Protein 2H9U (pdb70)

Nearest PDB structures (foldseek):
  3u6y-assembly1_A  TM=8.975E-01  e=1.037E-17  Aeropyrum pernix K1
  8xaq-assembly1_B  TM=8.223E-01  e=5.758E-11  Sulfolobus acidocaldarius DSM 639
  1nfh-assembly1_B-2  TM=8.712E-01  e=2.419E-10  Archaeoglobus fulgidus
  4z9e-assembly1_B  TM=8.654E-01  e=3.290E-09  Thermoplasma volcanium GSS1
  1udv-assembly1_A  TM=8.749E-01  e=5.442E-08  Saccharolobus solfataricus P2

B-factor: mean 26.91, std 14.66, range [5.62, 89.17]

Radius of gyration: 16.42 Å; Cα contacts (8 Å, |Δi|>4): 173; chains: 1; bounding box: 55×22×34 Å

Structure (mmCIF, N/CA/C/O backbone):
data_2H9U
#
_entry.id   2H9U
#
_cell.length_a   49.130
_cell.length_b   55.040
_cell.length_c   33.080
_cell.angle_alpha   90.00
_cell.angle_beta   90.00
_cell.angle_gamma   90.00
#
_symmetry.space_group_name_H-M   'P 21 21 2'
#
loop_
_entity.id
_entity.type
_entity.pdbx_description
1 polymer 'DNA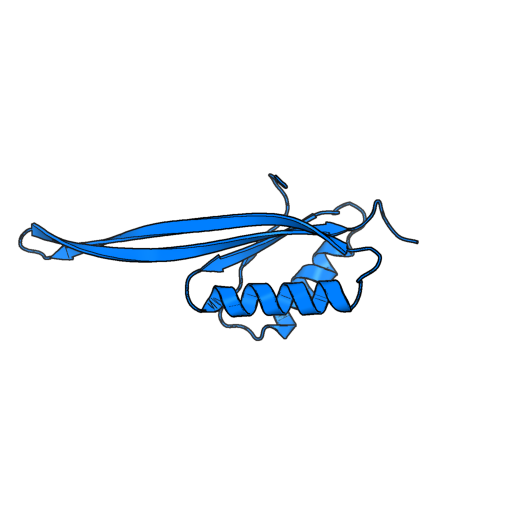/RNA-binding protein Alba 2'
2 non-polymer 1,2-ETHANEDIOL
3 water water
#
loop_
_atom_site.group_PDB
_atom_site.id
_atom_site.type_symbol
_atom_site.label_atom_id
_atom_site.label_alt_id
_atom_site.label_comp_id
_atom_site.label_asym_id
_atom_site.label_entity_id
_atom_site.label_seq_id
_atom_site.pdbx_PDB_ins_code
_atom_site.Cartn_x
_atom_site.Cartn_y
_atom_site.Cartn_z
_atom_site.occupancy
_atom_site.B_iso_or_equiv
_atom_site.auth_seq_id
_atom_site.auth_comp_id
_atom_site.auth_asym_id
_atom_site.auth_atom_id
_atom_site.pdbx_PDB_model_num
ATOM 1 N N . ALA A 1 2 ? 20.784 8.507 35.182 1.00 35.46 2 ALA A N 1
ATOM 2 C CA . ALA A 1 2 ? 22.030 9.152 35.682 1.00 35.50 2 ALA A CA 1
ATOM 3 C C . ALA A 1 2 ? 22.468 10.265 34.736 1.00 34.54 2 ALA A C 1
ATOM 4 O O . ALA A 1 2 ? 22.003 10.343 33.598 1.00 35.57 2 ALA A O 1
ATOM 6 N N . CYS A 1 3 ? 23.355 11.130 35.217 1.00 32.32 3 CYS A N 1
ATOM 7 C CA . CYS A 1 3 ? 23.876 12.232 34.418 1.00 30.35 3 CYS A CA 1
ATOM 8 C C . CYS A 1 3 ? 22.786 13.168 33.926 1.00 30.09 3 CYS A C 1
ATOM 9 O O . CYS A 1 3 ? 22.836 13.640 32.789 1.00 27.80 3 CYS A O 1
ATOM 12 N N . GLU A 1 4 ? 21.803 13.433 34.781 1.00 29.28 4 GLU A N 1
ATOM 13 C CA . GLU A 1 4 ? 20.711 14.328 34.421 1.00 30.10 4 GLU A CA 1
ATOM 14 C C . GLU A 1 4 ? 21.296 15.725 34.266 1.00 28.27 4 GLU A C 1
ATOM 15 O O . GLU A 1 4 ? 22.120 16.143 35.080 1.00 29.79 4 GLU A O 1
ATOM 21 N N . GLY A 1 5 ? 20.892 16.435 33.218 1.00 27.91 5 GLY A N 1
ATOM 22 C CA . GLY A 1 5 ? 21.388 17.783 33.012 1.00 26.87 5 GLY A CA 1
ATOM 23 C C . GLY A 1 5 ? 22.662 17.924 32.200 1.00 25.47 5 GLY A C 1
ATOM 24 O O . GLY A 1 5 ? 22.926 18.997 31.654 1.00 25.99 5 GLY A O 1
ATOM 25 N N . ALA A 1 6 ? 23.456 16.859 32.114 1.00 23.73 6 ALA A N 1
ATOM 26 C CA . ALA A 1 6 ? 24.711 16.933 31.364 1.00 20.84 6 ALA A CA 1
ATOM 27 C C . ALA A 1 6 ? 24.455 17.353 29.915 1.00 18.58 6 ALA A C 1
ATOM 28 O O . ALA A 1 6 ? 23.389 17.099 29.362 1.00 17.79 6 ALA A O 1
ATOM 30 N N . PRO A 1 7 ? 25.426 18.011 29.277 1.00 17.33 7 PRO A N 1
ATOM 31 C CA . PRO A 1 7 ? 25.197 18.409 27.885 1.00 16.45 7 PRO A CA 1
ATOM 32 C C . PRO A 1 7 ? 25.098 17.152 27.018 1.00 15.20 7 PRO A C 1
ATOM 33 O O . PRO A 1 7 ? 25.642 16.106 27.376 1.00 14.47 7 PRO A O 1
ATOM 37 N N . GLU A 1 8 ? 24.425 17.263 25.877 1.00 14.11 8 GLU A N 1
ATOM 38 C CA . GLU A 1 8 ? 24.231 16.131 24.976 1.00 15.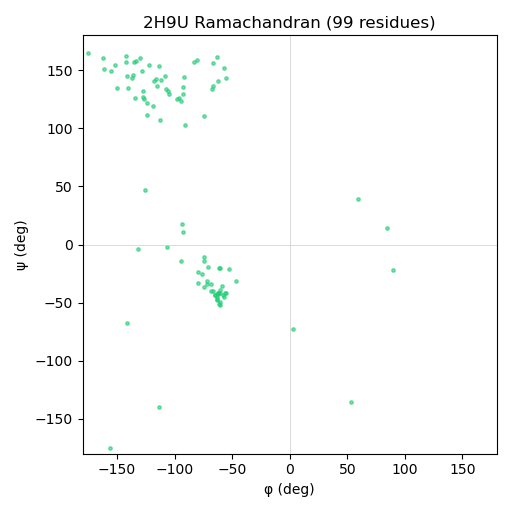49 8 GLU A CA 1
ATOM 39 C C . GLU A 1 8 ? 24.868 16.217 23.598 1.00 15.35 8 GLU A C 1
ATOM 40 O O . GLU A 1 8 ? 24.774 17.246 22.922 1.00 12.93 8 GLU A O 1
ATOM 46 N N . VAL A 1 9 ? 25.477 15.110 23.179 1.00 12.96 9 VAL A N 1
ATOM 47 C CA . VAL A 1 9 ? 26.074 15.004 21.855 1.00 12.21 9 VAL A CA 1
ATOM 48 C C . VAL A 1 9 ? 25.235 13.979 21.099 1.00 14.51 9 VAL A C 1
ATOM 49 O O . VAL A 1 9 ? 25.290 12.777 21.379 1.00 14.32 9 VAL A O 1
ATOM 53 N N . ARG A 1 10 ? 24.442 14.444 20.150 1.00 15.05 10 ARG A N 1
ATOM 54 C CA . ARG A 1 10 ? 23.607 13.527 19.391 1.00 18.20 10 ARG A CA 1
ATOM 55 C C . ARG A 1 10 ? 24.294 13.158 18.082 1.00 18.97 10 ARG A C 1
ATOM 56 O O . ARG A 1 10 ? 24.698 14.033 17.311 1.00 17.39 10 ARG A O 1
ATOM 64 N N . ILE A 1 11 ? 24.434 11.855 17.850 1.00 17.77 11 ILE A N 1
ATOM 65 C CA . ILE A 1 11 ? 25.110 11.346 16.660 1.00 18.27 11 ILE A CA 1
ATOM 66 C C . ILE A 1 11 ? 24.267 11.476 15.400 1.00 21.93 11 ILE A C 1
ATOM 67 O O . ILE A 1 11 ? 23.266 10.775 15.229 1.00 22.76 11 ILE A O 1
ATOM 72 N N . GLY A 1 12 ? 24.697 12.364 14.509 1.00 22.78 12 GLY A N 1
ATOM 73 C CA . GLY A 1 12 ? 23.969 12.586 13.275 1.00 24.49 12 GLY A CA 1
ATOM 74 C C . GLY A 1 12 ? 24.696 12.164 12.014 1.00 25.87 12 GLY A C 1
ATOM 75 O O . GLY A 1 12 ? 25.365 11.132 11.984 1.00 24.33 12 GLY A O 1
ATOM 76 N N . ARG A 1 13 ? 24.575 12.985 10.9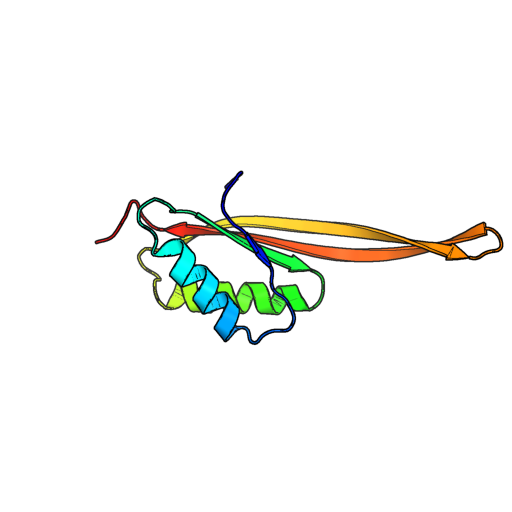74 1.00 27.93 13 ARG A N 1
ATOM 77 C CA . ARG A 1 13 ? 25.179 12.702 9.675 1.00 29.91 13 ARG A CA 1
ATOM 78 C C . ARG A 1 13 ? 26.672 13.015 9.551 1.00 30.23 13 ARG A C 1
ATOM 79 O O . ARG A 1 13 ? 27.361 12.449 8.699 1.00 31.69 13 ARG A O 1
ATOM 87 N N . LYS A 1 14 ? 27.176 13.917 10.383 1.00 28.98 14 LYS A N 1
ATOM 88 C CA . LYS A 1 14 ? 28.584 14.278 10.313 1.00 27.75 14 LYS A CA 1
ATOM 89 C C . LYS A 1 14 ? 29.476 13.083 10.642 1.00 26.92 14 LYS A C 1
ATOM 90 O O . LYS A 1 14 ? 29.019 12.093 11.205 1.00 25.91 14 LYS A O 1
ATOM 96 N N . PRO A 1 15 ? 30.756 13.144 10.249 1.00 26.44 15 PRO A N 1
ATOM 97 C CA . PRO A 1 15 ? 31.719 12.066 10.510 1.00 25.36 15 PRO A CA 1
ATOM 98 C C . PRO A 1 15 ? 31.931 11.830 12.013 1.00 23.13 15 PRO A C 1
ATOM 99 O O . PRO A 1 15 ? 31.989 12.780 12.787 1.00 23.36 15 PRO A O 1
ATOM 103 N N . VAL A 1 16 ? 32.050 10.566 12.412 1.00 22.08 16 VAL A N 1
ATOM 104 C CA . VAL A 1 16 ? 32.262 10.207 13.817 1.00 20.44 16 VAL A CA 1
ATOM 105 C C . VAL A 1 16 ? 33.358 11.065 14.445 1.00 20.28 16 VAL A C 1
ATOM 106 O O . VAL A 1 16 ? 33.330 11.355 15.640 1.00 18.63 16 VAL A O 1
ATOM 110 N N . MET A 1 17 ? 34.324 11.463 13.626 1.00 19.95 17 MET A N 1
ATOM 111 C CA . MET A 1 17 ? 35.439 12.290 14.073 1.00 20.90 17 MET A CA 1
ATOM 112 C C . MET A 1 17 ? 34.947 13.609 14.670 1.00 18.48 17 MET A C 1
ATOM 113 O O . MET A 1 17 ? 35.519 14.108 15.631 1.00 15.68 17 MET A O 1
ATOM 118 N N . ASN A 1 18 ? 33.878 14.164 14.108 1.00 16.85 18 ASN A N 1
ATOM 119 C CA . ASN A 1 18 ? 33.333 15.422 14.607 1.00 17.80 18 ASN A CA 1
ATOM 120 C C . ASN A 1 18 ? 32.713 15.283 15.988 1.00 14.32 18 ASN A C 1
ATOM 121 O O . ASN A 1 18 ? 32.854 16.168 16.825 1.00 14.76 18 ASN A O 1
ATOM 126 N N . TYR A 1 19 ? 32.012 14.178 16.219 1.00 15.13 19 TYR A N 1
ATOM 127 C CA . TYR A 1 19 ? 31.367 13.947 17.507 1.00 12.82 19 TYR A CA 1
ATOM 128 C C . TYR A 1 19 ? 32.395 13.626 18.582 1.00 13.32 19 TYR A C 1
ATOM 129 O O . TYR A 1 19 ? 32.220 13.992 19.745 1.00 15.22 19 TYR A O 1
ATOM 138 N N . VAL A 1 20 ? 33.471 12.950 18.201 1.00 13.74 20 VAL A N 1
ATOM 139 C CA . VAL A 1 20 ? 34.521 12.657 19.167 1.00 14.55 20 VAL A CA 1
ATOM 140 C C . VAL A 1 20 ? 35.078 14.009 19.638 1.00 15.02 20 VAL A C 1
ATOM 141 O O . VAL A 1 20 ? 35.303 14.221 20.828 1.00 15.16 20 VAL A O 1
ATOM 145 N N . LEU A 1 21 ? 35.273 14.929 18.694 1.00 15.85 21 LEU A N 1
ATOM 146 C CA . LEU A 1 21 ? 35.804 16.257 19.009 1.00 14.13 21 LEU A CA 1
ATOM 147 C C . LEU A 1 21 ? 34.865 17.019 19.943 1.00 14.77 21 LEU A C 1
ATOM 148 O O . LEU A 1 21 ? 35.309 17.682 20.887 1.00 14.96 21 LEU A O 1
ATOM 153 N N . ALA A 1 22 ? 33.565 16.917 19.685 1.00 13.51 22 ALA A N 1
ATOM 154 C CA . ALA A 1 22 ? 32.577 17.597 20.513 1.00 13.26 22 ALA A CA 1
ATOM 155 C C . ALA A 1 22 ? 32.600 17.027 21.924 1.00 12.81 22 ALA A C 1
ATOM 156 O O . ALA A 1 22 ? 32.546 17.763 22.908 1.00 12.20 22 ALA A O 1
ATOM 158 N N . ILE A 1 23 ? 32.680 15.704 22.017 1.00 12.88 23 ILE A N 1
ATOM 159 C CA . ILE A 1 23 ? 32.722 15.044 23.313 1.00 11.73 23 ILE A CA 1
ATOM 160 C C . ILE A 1 23 ? 33.945 15.515 24.097 1.00 12.27 23 ILE A C 1
ATOM 161 O O . ILE A 1 23 ? 33.836 15.948 25.251 1.00 12.55 23 ILE A O 1
ATOM 166 N N . LEU A 1 24 ? 35.113 15.425 23.469 1.00 13.80 24 LEU A N 1
ATOM 167 C CA . LEU A 1 24 ? 36.355 15.831 24.119 1.00 14.07 24 LEU A CA 1
ATOM 168 C C . LEU A 1 24 ? 36.381 17.318 24.459 1.00 14.00 24 LEU A C 1
ATOM 169 O O . LEU A 1 24 ? 36.726 17.698 25.572 1.00 15.25 24 LEU A O 1
ATOM 174 N N . THR A 1 25 ? 36.016 18.161 23.501 1.00 17.46 25 THR A N 1
ATOM 175 C CA . THR A 1 25 ? 36.019 19.601 23.734 1.00 17.77 25 THR A CA 1
ATOM 176 C C . THR A 1 25 ? 35.105 19.922 24.910 1.00 18.62 25 THR A C 1
ATOM 177 O O . THR A 1 25 ? 35.448 20.718 25.779 1.00 20.51 25 THR A O 1
ATOM 181 N N . THR A 1 26 ? 33.941 19.283 24.938 1.00 20.44 26 THR A N 1
ATOM 182 C CA . THR A 1 26 ? 32.979 19.495 26.012 1.00 20.92 26 THR A CA 1
ATOM 183 C C . THR A 1 26 ? 33.545 19.050 27.354 1.00 22.23 26 THR A C 1
ATOM 184 O O . THR A 1 26 ? 33.418 19.759 28.348 1.00 23.78 26 THR A O 1
ATOM 188 N N . LEU A 1 27 ? 34.176 17.877 27.379 1.00 24.21 27 LEU A N 1
ATOM 189 C CA . LEU A 1 27 ? 34.749 17.344 28.615 1.00 25.63 27 LEU A CA 1
ATOM 190 C C . LEU A 1 27 ? 35.995 18.090 29.088 1.00 28.45 27 LEU A C 1
ATOM 191 O O . LEU A 1 27 ? 36.362 17.996 30.255 1.00 28.78 27 LEU A O 1
ATOM 196 N N . MET A 1 28 ? 36.642 18.824 28.189 1.00 32.25 28 MET A N 1
ATOM 197 C CA . MET A 1 28 ? 37.840 19.576 28.553 1.00 36.71 28 MET A CA 1
ATOM 198 C C . MET A 1 28 ? 37.512 20.821 29.379 1.00 38.31 28 MET A C 1
ATOM 199 O O . MET A 1 28 ? 38.400 21.424 29.983 1.00 38.62 28 MET A O 1
ATOM 204 N N . GLU A 1 29 ? 36.240 21.205 29.409 1.00 40.71 29 GLU A N 1
ATOM 205 C CA . GLU A 1 29 ? 35.823 22.369 30.189 1.00 43.30 29 GLU A CA 1
ATOM 206 C C . GLU A 1 29 ? 35.986 22.045 31.677 1.00 44.40 29 GLU A C 1
ATOM 207 O O . GLU A 1 29 ? 35.561 20.982 32.134 1.00 43.93 29 GLU A O 1
ATOM 213 N N . GLN A 1 30 ? 36.576 22.966 32.435 1.00 45.30 30 GLN A N 1
ATOM 214 C CA . GLN A 1 30 ? 36.808 22.747 33.860 1.00 46.02 30 GLN A CA 1
ATOM 215 C C . GLN A 1 30 ? 35.569 22.385 34.685 1.00 45.53 30 GLN A C 1
ATOM 216 O O . GLN A 1 30 ? 35.638 21.513 35.548 1.00 46.20 30 GLN A O 1
ATOM 222 N N . GLY A 1 31 ? 34.443 23.043 34.423 1.00 44.06 31 GLY A N 1
ATOM 223 C CA . GLY A 1 31 ? 33.239 22.765 35.191 1.00 42.33 31 GLY A CA 1
ATOM 224 C C . GLY A 1 31 ? 32.280 21.720 34.646 1.00 40.61 31 GLY A C 1
ATOM 225 O O . GLY A 1 31 ? 31.165 21.584 35.150 1.00 41.00 31 GLY A O 1
ATOM 226 N N . THR A 1 32 ? 32.697 20.976 33.627 1.00 38.78 32 THR A N 1
ATOM 227 C CA . THR A 1 32 ? 31.834 19.955 33.047 1.00 36.50 32 THR A CA 1
ATOM 228 C C . THR A 1 32 ? 32.542 18.607 33.086 1.00 34.11 32 THR A C 1
ATOM 229 O O . THR A 1 32 ? 33.524 18.392 32.381 1.00 33.97 32 THR A O 1
ATOM 233 N N . ASN A 1 33 ? 32.036 17.701 33.917 1.00 30.87 33 ASN A N 1
ATOM 234 C CA . ASN A 1 33 ? 32.638 16.383 34.070 1.00 29.31 33 ASN A CA 1
ATOM 235 C C . ASN A 1 33 ? 31.816 15.271 33.407 1.00 26.76 33 ASN A C 1
ATOM 236 O O . ASN A 1 33 ? 32.222 14.110 33.423 1.00 27.83 33 ASN A O 1
ATOM 241 N N . GLN A 1 34 ? 30.672 15.620 32.827 1.00 24.11 34 GLN A N 1
ATOM 242 C CA . GLN A 1 34 ? 29.808 14.623 32.190 1.00 20.58 34 GLN A CA 1
ATOM 243 C C . GLN A 1 34 ? 29.249 15.030 30.831 1.00 19.07 34 GLN A C 1
ATOM 244 O O . GLN A 1 34 ? 28.957 16.192 30.580 1.00 16.83 34 GLN A O 1
ATOM 250 N N . VAL A 1 35 ? 29.101 14.051 29.949 1.00 17.69 35 VAL A N 1
ATOM 251 C CA . VAL A 1 35 ? 28.523 14.299 28.638 1.00 15.40 35 VAL A CA 1
ATOM 252 C C . VAL A 1 35 ? 27.815 13.022 28.196 1.00 14.99 35 VAL A C 1
ATOM 253 O O . VAL A 1 35 ? 28.336 11.914 28.354 1.00 15.18 35 VAL A O 1
ATOM 257 N N . VAL A 1 36 ? 26.608 13.182 27.676 1.00 12.09 36 VAL A N 1
ATOM 258 C CA . VAL A 1 36 ? 25.826 12.048 27.227 1.00 12.05 36 VAL A CA 1
ATOM 259 C C . VAL A 1 36 ? 25.810 11.984 25.712 1.00 11.03 36 VAL A C 1
ATOM 260 O O . VAL A 1 36 ? 25.605 12.990 25.026 1.00 11.13 36 VAL A O 1
ATOM 264 N N . VAL A 1 37 ? 26.073 10.797 25.193 1.00 9.34 37 VAL A N 1
ATOM 265 C CA . VAL A 1 37 ? 26.080 10.586 23.762 1.00 9.16 37 VAL A CA 1
ATOM 266 C C . VAL A 1 37 ? 24.789 9.831 23.466 1.00 9.65 37 VAL A C 1
ATOM 267 O O . VAL A 1 37 ? 24.486 8.828 24.116 1.00 7.96 37 VAL A O 1
ATOM 271 N N . LYS A 1 38 ? 24.028 10.326 22.499 1.00 8.23 38 LYS A N 1
ATOM 272 C CA . LYS A 1 38 ? 22.752 9.719 22.150 1.00 11.60 38 LYS A CA 1
ATOM 273 C C . LYS A 1 38 ? 22.651 9.450 20.660 1.00 12.35 38 LYS A C 1
ATOM 274 O O . LYS A 1 38 ? 23.222 10.180 19.843 1.00 10.88 38 LYS A O 1
ATOM 280 N N . ALA A 1 39 ? 21.916 8.399 20.310 1.00 9.99 39 ALA A N 1
ATOM 281 C CA . ALA A 1 39 ? 21.746 8.037 18.915 1.00 10.63 39 ALA A CA 1
ATOM 282 C C . ALA A 1 39 ? 20.552 7.118 18.755 1.00 11.39 39 ALA A C 1
ATOM 283 O O . ALA A 1 39 ? 20.097 6.495 19.715 1.00 10.80 39 ALA A O 1
ATOM 285 N N . ARG A 1 40 ? 20.039 7.034 17.536 1.00 12.25 40 ARG A N 1
ATOM 286 C CA . ARG A 1 40 ? 18.906 6.163 17.276 1.00 13.23 40 ARG A CA 1
ATOM 287 C C . ARG A 1 40 ? 19.176 5.370 16.016 1.00 14.03 40 ARG A C 1
ATOM 288 O O . ARG A 1 40 ? 20.003 5.765 15.189 1.00 12.92 40 ARG A O 1
ATOM 296 N N . GLY A 1 41 ? 18.497 4.236 15.889 1.00 13.89 41 GLY A N 1
ATOM 297 C CA . GLY A 1 41 ? 18.650 3.402 14.710 1.00 15.33 41 GLY A CA 1
ATOM 298 C C . GLY A 1 41 ? 20.065 3.001 14.342 1.00 15.54 41 GLY A C 1
ATOM 299 O O . GLY A 1 41 ? 20.851 2.610 15.198 1.00 14.74 41 GLY A O 1
ATOM 300 N N . ARG A 1 42 ? 20.384 3.097 13.053 1.00 16.26 42 ARG A N 1
ATOM 301 C CA . ARG A 1 42 ? 21.699 2.723 12.538 1.00 16.88 42 ARG A CA 1
ATOM 302 C C . ARG A 1 42 ? 22.855 3.544 13.126 1.00 14.95 42 ARG A C 1
ATOM 303 O O . ARG A 1 42 ? 24.000 3.109 13.084 1.00 16.24 42 ARG A O 1
ATOM 311 N N . ASN A 1 43 ? 22.557 4.722 13.670 1.00 11.87 43 ASN A N 1
ATOM 312 C CA . ASN A 1 43 ? 23.586 5.580 14.274 1.00 11.07 43 ASN A CA 1
ATOM 313 C C . ASN A 1 43 ? 24.074 5.063 15.637 1.00 9.87 43 ASN A C 1
ATOM 314 O O . ASN A 1 43 ? 25.053 5.565 16.189 1.00 8.68 43 ASN A O 1
ATOM 319 N N . ILE A 1 44 ? 23.384 4.071 16.186 1.00 9.06 44 ILE A N 1
ATOM 320 C CA . ILE A 1 44 ? 23.781 3.516 17.478 1.00 9.29 44 ILE A CA 1
ATOM 321 C C . ILE A 1 44 ? 25.189 2.933 17.408 1.00 9.83 44 ILE A C 1
ATOM 322 O O . ILE A 1 44 ? 25.986 3.132 18.324 1.00 8.95 44 ILE A O 1
ATOM 327 N N . ASN A 1 45 ? 25.503 2.229 16.322 1.00 10.29 45 ASN A N 1
ATOM 328 C CA . ASN A 1 45 ? 26.837 1.642 16.155 1.00 13.00 45 ASN A CA 1
ATOM 329 C C . ASN A 1 45 ? 27.870 2.755 16.162 1.00 12.15 45 ASN A C 1
ATOM 330 O O . ASN A 1 45 ? 28.961 2.615 16.720 1.00 11.56 45 ASN A O 1
ATOM 335 N N . ARG A 1 46 ? 27.517 3.869 15.531 1.00 11.30 46 ARG A N 1
ATOM 336 C CA . ARG A 1 46 ? 28.424 4.999 15.431 1.00 11.32 46 ARG A CA 1
ATOM 337 C C . ARG A 1 46 ? 28.606 5.718 16.758 1.00 10.12 46 ARG A C 1
ATOM 338 O O . ARG A 1 46 ? 29.676 6.260 17.022 1.00 9.67 46 ARG A O 1
ATOM 346 N N . ALA A 1 47 ? 27.572 5.721 17.596 1.00 10.23 47 ALA A N 1
ATOM 347 C CA . ALA A 1 47 ? 27.674 6.337 18.915 1.00 8.52 47 ALA A CA 1
ATOM 348 C C . ALA A 1 47 ? 28.699 5.526 19.720 1.00 10.02 47 ALA A C 1
ATOM 349 O O . ALA A 1 47 ? 29.559 6.084 20.411 1.00 7.64 47 ALA A O 1
ATOM 351 N N . VAL A 1 48 ? 28.605 4.203 19.625 1.00 8.83 48 VAL A N 1
ATOM 352 C CA . VAL A 1 48 ? 29.527 3.333 20.348 1.00 8.02 48 VAL A CA 1
ATOM 353 C C . VAL A 1 48 ? 30.958 3.560 19.864 1.00 8.16 48 VAL A C 1
ATOM 354 O O . VAL A 1 48 ? 31.884 3.619 20.669 1.00 7.44 48 VAL A O 1
ATOM 358 N N . ASP A 1 49 ? 31.134 3.700 18.551 1.00 8.67 49 ASP A N 1
ATOM 359 C CA . ASP A 1 49 ? 32.466 3.930 17.993 1.00 10.26 49 ASP A CA 1
ATOM 360 C C . ASP A 1 49 ? 33.074 5.219 18.541 1.00 9.19 49 ASP A C 1
ATOM 361 O O . ASP A 1 49 ? 34.215 5.231 18.980 1.00 9.45 49 ASP A O 1
ATOM 366 N N . ALA A 1 50 ? 32.301 6.298 1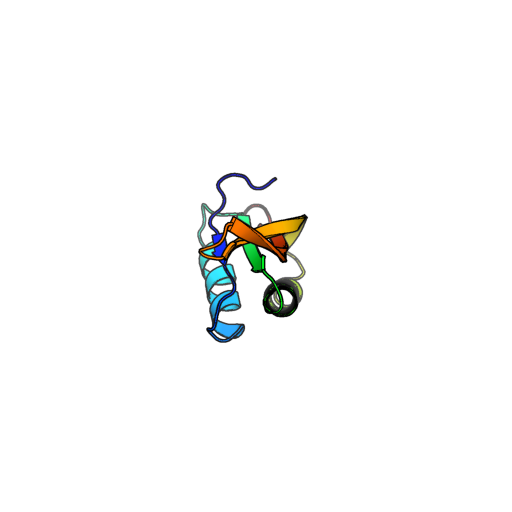8.497 1.00 9.99 50 ALA A N 1
ATOM 367 C CA . ALA A 1 50 ? 32.748 7.599 18.990 1.00 10.20 50 ALA A CA 1
ATOM 368 C C . ALA A 1 50 ? 33.168 7.499 20.453 1.00 9.12 50 ALA A C 1
ATOM 369 O O . ALA A 1 50 ? 34.213 8.013 20.852 1.00 8.06 50 ALA A O 1
ATOM 371 N N . VAL A 1 51 ? 32.354 6.824 21.255 1.00 7.83 51 VAL A N 1
ATOM 372 C CA . VAL A 1 51 ? 32.662 6.665 22.672 1.00 8.12 51 VAL A CA 1
ATOM 373 C C . VAL A 1 51 ? 33.908 5.807 22.889 1.00 7.83 51 VAL A C 1
ATOM 374 O O . VAL A 1 51 ? 34.736 6.105 23.749 1.00 8.56 51 VAL A O 1
ATOM 378 N N . GLU A 1 52 ? 34.052 4.748 22.106 1.00 7.89 52 GLU A N 1
ATOM 379 C CA . GLU A 1 52 ? 35.211 3.884 22.259 1.00 8.98 52 GLU A CA 1
ATOM 380 C C . GLU A 1 52 ? 36.497 4.581 21.838 1.00 9.74 52 GLU A C 1
ATOM 381 O O . GLU A 1 52 ? 37.554 4.336 22.417 1.00 10.37 52 GLU A O 1
ATOM 387 N N . ILE A 1 53 ? 36.416 5.453 20.839 1.00 11.37 53 ILE A N 1
ATOM 388 C CA . ILE A 1 53 ? 37.608 6.183 20.415 1.00 12.06 53 ILE A CA 1
ATOM 389 C C . ILE A 1 53 ? 38.036 7.039 21.607 1.00 13.25 53 ILE A C 1
ATOM 390 O O . ILE A 1 53 ? 39.205 7.055 21.984 1.00 13.48 53 ILE A O 1
ATOM 395 N N . VAL A 1 54 ? 37.072 7.736 22.207 1.00 13.58 54 VAL A N 1
ATOM 396 C CA . VAL A 1 54 ? 37.344 8.585 23.368 1.00 14.80 54 VAL A CA 1
ATOM 397 C C . VAL A 1 54 ? 37.884 7.761 24.537 1.00 15.57 54 VAL A C 1
ATOM 398 O O . VAL A 1 54 ? 38.918 8.098 25.119 1.00 15.02 54 VAL A O 1
ATOM 402 N N . ARG A 1 55 ? 37.180 6.685 24.877 1.00 16.23 55 ARG A N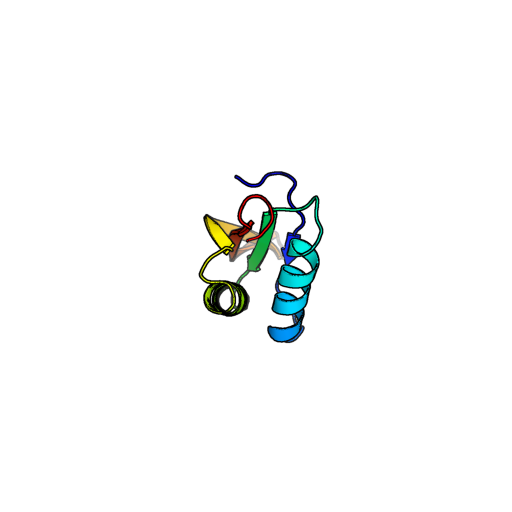 1
ATOM 403 C CA . ARG A 1 55 ? 37.581 5.816 25.980 1.00 20.37 55 ARG A CA 1
ATOM 404 C C . ARG A 1 55 ? 38.994 5.263 25.850 1.00 21.77 55 ARG A C 1
ATOM 405 O O . ARG A 1 55 ? 39.733 5.204 26.830 1.00 21.64 55 ARG A O 1
ATOM 413 N N . LYS A 1 56 ? 39.366 4.853 24.642 1.00 23.03 56 LYS A N 1
ATOM 414 C CA . LYS A 1 56 ? 40.687 4.285 24.412 1.00 24.89 56 LYS A CA 1
ATOM 415 C C . LYS A 1 56 ? 41.789 5.331 24.375 1.00 25.34 56 LYS A C 1
ATOM 416 O O . LYS A 1 56 ? 42.945 5.028 24.653 1.00 25.57 56 LYS A O 1
ATOM 422 N N . ARG A 1 57 ? 41.438 6.565 24.033 1.00 26.03 57 ARG A N 1
ATOM 423 C CA . ARG A 1 57 ? 42.439 7.621 23.995 1.00 26.43 57 ARG A CA 1
ATOM 424 C C . ARG A 1 57 ? 42.720 8.128 25.408 1.00 25.40 57 ARG A C 1
ATOM 425 O O . ARG A 1 57 ? 43.843 8.532 25.723 1.00 23.92 57 ARG A O 1
ATOM 433 N N . PHE A 1 58 ? 41.693 8.109 26.252 1.00 22.51 58 PHE A N 1
ATOM 434 C CA . PHE A 1 58 ? 41.821 8.560 27.635 1.00 23.42 58 PHE A CA 1
ATOM 435 C C . PHE A 1 58 ? 41.346 7.455 28.581 1.00 24.26 58 PHE A C 1
ATOM 436 O O . PHE A 1 58 ? 40.581 7.697 29.516 1.00 22.99 58 PHE A O 1
ATOM 444 N N . ALA A 1 59 ? 41.819 6.238 28.331 1.00 25.68 59 ALA A N 1
ATOM 445 C CA . ALA A 1 59 ? 41.444 5.071 29.121 1.00 26.95 59 ALA A CA 1
ATOM 446 C C . 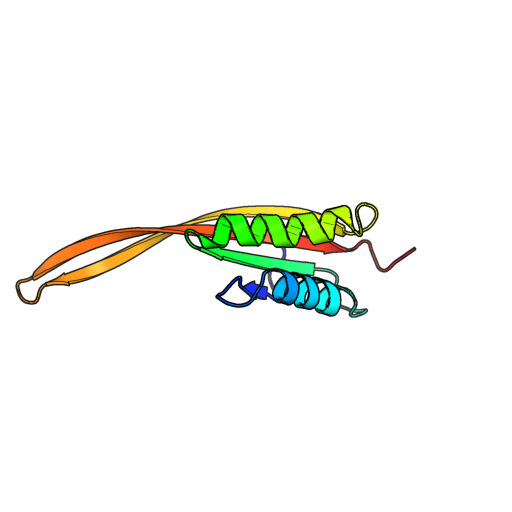ALA A 1 59 ? 41.631 5.229 30.623 1.00 28.96 59 ALA A C 1
ATOM 447 O O . ALA A 1 59 ? 41.003 4.513 31.403 1.00 31.69 59 ALA A O 1
ATOM 449 N N . LYS A 1 60 ? 42.475 6.166 31.042 1.00 28.68 60 LYS A N 1
ATOM 450 C CA . LYS A 1 60 ? 42.720 6.334 32.468 1.00 28.95 60 LYS A CA 1
ATOM 451 C C . LYS A 1 60 ? 41.883 7.373 33.214 1.00 28.59 60 LYS A C 1
ATOM 452 O O . LYS A 1 60 ? 41.855 7.356 34.444 1.00 28.35 60 LYS A O 1
ATOM 458 N N . ASN A 1 61 ? 41.194 8.265 32.504 1.00 26.61 61 ASN A N 1
ATOM 459 C CA . ASN A 1 61 ? 40.399 9.275 33.200 1.00 25.72 61 ASN A CA 1
ATOM 460 C C . ASN A 1 61 ? 38.954 9.483 32.731 1.00 25.40 61 ASN A C 1
ATOM 461 O O . ASN A 1 61 ? 38.221 10.273 33.323 1.00 25.06 61 ASN A O 1
ATOM 466 N N . ILE A 1 62 ? 38.540 8.793 31.673 1.00 24.50 62 ILE A N 1
ATOM 467 C CA . ILE A 1 62 ? 37.160 8.917 31.205 1.00 23.47 62 ILE A CA 1
ATOM 468 C C . ILE A 1 62 ? 36.506 7.543 31.294 1.00 23.77 62 ILE A C 1
ATOM 469 O O . ILE A 1 62 ? 36.958 6.588 30.663 1.00 25.45 62 ILE A O 1
ATOM 474 N N . GLU A 1 63 ? 35.448 7.458 32.095 1.00 23.33 63 GLU A N 1
ATOM 475 C CA . GLU A 1 63 ? 34.717 6.216 32.321 1.00 23.12 63 GLU A CA 1
ATOM 476 C C . GLU A 1 63 ? 33.301 6.266 31.759 1.00 22.11 63 GLU A C 1
ATOM 477 O O . GLU A 1 63 ? 32.705 7.332 31.648 1.00 20.62 63 GLU A O 1
ATOM 483 N N . ILE A 1 64 ? 32.762 5.102 31.419 1.00 21.56 64 ILE A N 1
ATOM 484 C CA . ILE A 1 64 ? 31.391 5.020 30.930 1.00 21.79 64 ILE A CA 1
ATOM 485 C C . ILE A 1 64 ? 30.583 4.797 32.194 1.00 22.18 64 ILE A C 1
ATOM 486 O O . ILE A 1 64 ? 30.566 3.695 32.747 1.00 23.78 64 ILE A O 1
ATOM 491 N N . LYS A 1 65 ? 29.930 5.857 32.660 1.00 21.92 65 LYS A N 1
ATOM 492 C CA . LYS A 1 65 ? 29.162 5.808 33.895 1.00 21.41 65 LYS A CA 1
ATOM 493 C C . LYS A 1 65 ? 27.832 5.074 33.812 1.00 21.40 65 LYS A C 1
ATOM 494 O O . LYS A 1 65 ? 27.433 4.403 34.762 1.00 19.27 65 LYS A O 1
ATOM 500 N N . ASP A 1 66 ? 27.141 5.201 32.684 1.00 19.11 66 ASP A N 1
ATOM 501 C CA . ASP A 1 66 ? 25.845 4.556 32.541 1.00 17.59 66 ASP A CA 1
ATOM 502 C C . ASP A 1 66 ? 25.441 4.435 31.079 1.00 14.78 66 ASP A C 1
ATOM 503 O O . ASP A 1 66 ? 25.842 5.254 30.257 1.00 13.01 66 ASP A O 1
ATOM 508 N N . ILE A 1 67 ? 24.659 3.401 30.773 1.00 11.29 67 ILE A N 1
ATOM 509 C CA . ILE A 1 67 ? 24.164 3.160 29.417 1.00 11.60 67 ILE A CA 1
ATOM 510 C C . ILE A 1 67 ? 22.724 2.680 29.499 1.00 11.44 67 ILE A C 1
ATOM 511 O O . ILE A 1 67 ? 22.396 1.823 30.312 1.00 11.54 67 ILE A O 1
ATOM 516 N N . LYS A 1 68 ? 21.868 3.243 28.660 1.00 11.18 68 LYS A N 1
ATOM 517 C CA . LYS A 1 68 ? 20.470 2.841 28.616 1.00 11.49 68 LYS A CA 1
ATOM 518 C C . LYS A 1 68 ? 20.051 2.732 27.163 1.00 10.38 68 LYS A C 1
ATOM 519 O O . LYS A 1 68 ? 20.515 3.506 26.332 1.00 8.74 68 LYS A O 1
ATOM 525 N N . ILE A 1 69 ? 19.205 1.756 26.847 1.00 10.08 69 ILE A N 1
ATOM 526 C CA . ILE A 1 69 ? 18.690 1.640 25.488 1.00 8.96 69 ILE A CA 1
ATOM 527 C C . ILE A 1 69 ? 17.189 1.723 25.653 1.00 11.03 69 ILE A C 1
ATOM 528 O O . ILE A 1 69 ? 16.645 1.398 26.712 1.00 9.63 69 ILE A O 1
ATOM 533 N N . ASP A 1 70 ? 16.517 2.160 24.604 1.00 11.64 70 ASP A N 1
ATOM 534 C CA . ASP A 1 70 ? 15.081 2.306 24.657 1.00 12.66 70 ASP A CA 1
ATOM 535 C C . ASP A 1 70 ? 14.620 2.234 23.220 1.00 12.83 70 ASP A C 1
ATOM 536 O O . ASP A 1 70 ? 15.424 1.980 22.325 1.00 8.77 70 ASP A O 1
ATOM 541 N N . SER A 1 71 ? 13.330 2.445 22.999 1.00 13.50 71 SER A N 1
ATOM 542 C CA . SER A 1 71 ? 12.782 2.416 21.656 1.00 16.98 71 SER A CA 1
ATOM 543 C C . SER A 1 71 ? 11.523 3.265 21.646 1.00 19.57 71 SER A C 1
ATOM 544 O O . SER A 1 71 ? 10.830 3.369 22.660 1.00 20.10 71 SER A O 1
ATOM 547 N N . GLN A 1 72 ? 11.245 3.879 20.502 1.00 19.78 72 GLN A N 1
ATOM 548 C CA . GLN A 1 72 ? 10.073 4.731 20.331 1.00 22.42 72 GLN A CA 1
ATOM 549 C C . GLN A 1 72 ? 9.144 4.126 19.301 1.00 20.97 72 GLN A C 1
ATOM 550 O O . GLN A 1 72 ? 9.594 3.556 18.312 1.00 18.83 72 GLN A O 1
ATOM 556 N N . GLU A 1 73 ? 7.847 4.250 19.528 1.00 20.62 73 GLU A N 1
ATOM 557 C CA . GLU A 1 73 ? 6.896 3.768 18.551 1.00 22.35 73 GLU A CA 1
ATOM 558 C C . GLU A 1 73 ? 6.555 4.983 17.704 1.00 21.33 73 GLU A C 1
ATOM 559 O O . GLU A 1 73 ? 6.149 6.019 18.226 1.00 24.25 73 GLU A O 1
ATOM 565 N N . ILE A 1 74 ? 6.763 4.881 16.403 1.00 20.52 74 ILE A N 1
ATOM 566 C CA . ILE A 1 74 ? 6.423 5.993 15.535 1.00 21.04 74 ILE A CA 1
ATOM 567 C C . ILE A 1 74 ? 5.247 5.521 14.706 1.00 20.61 74 ILE A C 1
ATOM 568 O O . ILE A 1 74 ? 5.187 4.362 14.300 1.00 17.84 74 ILE A O 1
ATOM 573 N N . GLU A 1 75 ? 4.297 6.406 14.465 1.00 19.39 75 GLU A N 1
ATOM 574 C CA . GLU A 1 75 ? 3.150 5.998 13.689 1.00 20.05 75 GLU A CA 1
ATOM 575 C C . GLU A 1 75 ? 2.666 7.077 12.748 1.00 20.15 75 GLU A C 1
ATOM 576 O O . GLU A 1 75 ? 2.940 8.267 12.933 1.00 18.33 75 GLU A O 1
ATOM 582 N N . VAL A 1 76 ? 1.972 6.638 11.708 1.00 18.17 76 VAL A N 1
ATOM 583 C CA . VAL A 1 76 ? 1.388 7.547 10.740 1.00 18.31 76 VAL A CA 1
ATOM 584 C C . VAL A 1 76 ? -0.008 6.981 10.556 1.00 20.38 76 VAL A C 1
ATOM 585 O O . VAL A 1 76 ? -0.248 5.807 10.847 1.00 18.76 76 VAL A O 1
ATOM 589 N N . GLN A 1 77 ? -0.934 7.813 10.105 1.00 21.11 77 GLN A N 1
ATOM 590 C CA . GLN A 1 77 ? -2.293 7.359 9.883 1.00 23.98 77 GLN A CA 1
ATOM 591 C C . GLN A 1 77 ? -2.585 7.518 8.401 1.00 23.22 77 GLN A C 1
ATOM 592 O O . GLN A 1 77 ? -2.152 8.492 7.780 1.00 22.70 77 GLN A O 1
ATOM 598 N N . THR A 1 78 ? -3.290 6.558 7.818 1.00 23.70 78 THR A N 1
ATOM 599 C CA . THR A 1 78 ? -3.648 6.684 6.413 1.00 25.25 78 THR A CA 1
ATOM 600 C C . THR A 1 78 ? -4.865 7.602 6.431 1.00 26.93 78 THR A C 1
ATOM 601 O O . THR A 1 78 ? -5.533 7.736 7.462 1.00 25.22 78 THR A O 1
ATOM 605 N N . PRO A 1 79 ? -5.166 8.261 5.306 1.00 28.80 79 PRO A N 1
ATOM 606 C CA . PRO A 1 79 ? -6.338 9.140 5.332 1.00 31.26 79 PRO A CA 1
ATOM 607 C C . PRO A 1 79 ? -7.641 8.409 5.650 1.00 32.43 79 PRO A C 1
ATOM 608 O O . PRO A 1 79 ? -8.611 9.027 6.092 1.00 33.58 79 PRO A O 1
ATOM 612 N N . GLU A 1 80 ? -7.653 7.094 5.446 1.00 33.36 80 GLU A N 1
ATOM 613 C CA . GLU A 1 80 ? -8.843 6.293 5.716 1.00 34.62 80 GLU A CA 1
ATOM 614 C C . GLU A 1 80 ? -8.865 5.664 7.112 1.00 35.86 80 GLU A C 1
ATOM 615 O O . GLU A 1 80 ? -9.613 4.717 7.364 1.00 35.31 80 GLU A O 1
ATOM 621 N N . GLY A 1 81 ? -8.037 6.185 8.015 1.00 35.74 81 GLY A N 1
ATOM 622 C CA . GLY A 1 81 ? -8.020 5.681 9.378 1.00 35.11 81 GLY A CA 1
ATOM 623 C C . GLY A 1 81 ? -7.187 4.460 9.734 1.00 33.09 81 GLY A C 1
ATOM 624 O O . GLY A 1 81 ? -7.383 3.882 10.802 1.00 33.35 81 GLY A O 1
ATOM 625 N N . GLN A 1 82 ? -6.269 4.046 8.870 1.00 31.43 82 GLN A N 1
ATOM 626 C CA . GLN A 1 82 ? -5.442 2.894 9.202 1.00 29.65 82 GLN A CA 1
ATOM 627 C C . GLN A 1 82 ? -4.151 3.370 9.859 1.00 27.64 82 GLN A C 1
ATOM 628 O O . GLN A 1 82 ? -3.477 4.257 9.344 1.00 27.54 82 GLN A O 1
ATOM 634 N N . THR A 1 83 ? -3.817 2.788 11.002 1.00 24.60 83 THR A N 1
ATOM 635 C CA . THR A 1 83 ? -2.595 3.154 11.700 1.00 23.19 83 THR A CA 1
ATOM 636 C C . THR A 1 83 ? -1.459 2.233 11.266 1.00 21.21 83 THR A C 1
ATOM 637 O O . THR A 1 83 ? -1.636 1.021 11.152 1.00 20.15 83 THR A O 1
ATOM 641 N N . ARG A 1 84 ? -0.298 2.817 10.995 1.00 17.95 84 ARG A N 1
ATOM 642 C CA . ARG A 1 84 ? 0.871 2.046 10.586 1.00 16.84 84 ARG A CA 1
ATOM 643 C C . ARG A 1 84 ? 1.993 2.460 11.527 1.00 16.97 84 ARG A C 1
ATOM 644 O O . ARG A 1 84 ? 2.272 3.653 11.693 1.00 13.24 84 ARG A O 1
ATOM 652 N N . THR A 1 85 ? 2.628 1.477 12.154 1.00 15.91 85 THR A N 1
ATOM 653 C CA . THR A 1 85 ? 3.681 1.781 13.114 1.00 17.05 85 THR A CA 1
ATOM 654 C C . THR A 1 85 ? 4.970 1.009 12.906 1.00 17.30 85 THR A C 1
ATOM 655 O O . THR A 1 85 ? 4.993 -0.036 12.262 1.00 17.57 85 THR A O 1
ATOM 659 N N . ARG A 1 86 ? 6.036 1.547 13.483 1.00 18.25 86 ARG A N 1
ATOM 660 C CA . ARG A 1 86 ? 7.362 0.957 13.441 1.00 22.39 86 ARG A CA 1
ATOM 661 C C . ARG A 1 86 ? 8.071 1.423 14.701 1.00 22.02 86 ARG A C 1
ATOM 662 O O . ARG A 1 86 ? 7.726 2.461 15.265 1.00 23.53 86 ARG A O 1
ATOM 670 N N . ARG A 1 87 ? 9.047 0.651 15.154 1.00 21.82 87 ARG A N 1
ATOM 671 C CA . ARG A 1 87 ? 9.797 1.024 16.339 1.00 21.42 87 ARG A CA 1
ATOM 672 C C . ARG A 1 87 ? 11.191 1.455 15.922 1.00 19.69 87 ARG A C 1
ATOM 673 O O . ARG A 1 87 ? 11.764 0.921 14.970 1.00 18.71 87 ARG A O 1
ATOM 681 N N . VAL A 1 88 ? 11.725 2.436 16.632 1.00 16.04 88 VAL A N 1
ATOM 682 C CA . VAL A 1 88 ? 13.068 2.924 16.360 1.00 14.04 88 VAL A CA 1
ATOM 683 C C . VAL A 1 88 ? 13.793 2.842 17.692 1.00 13.66 88 VAL A C 1
ATOM 684 O O . VAL A 1 88 ? 13.317 3.372 18.697 1.00 13.20 88 VAL A O 1
ATOM 688 N N . SER A 1 89 ? 14.929 2.156 17.698 1.00 12.05 89 SER A N 1
ATOM 689 C CA . SER A 1 89 ? 15.721 1.993 18.912 1.00 11.16 89 SER A CA 1
ATOM 690 C C . SER A 1 89 ? 16.630 3.187 19.161 1.00 11.67 89 SER A C 1
ATOM 691 O O . SER A 1 89 ? 16.977 3.926 18.235 1.00 10.90 89 SER A O 1
ATOM 694 N N . SER A 1 90 ? 17.015 3.369 20.420 1.00 9.48 90 SER A N 1
ATOM 695 C CA . SER A 1 90 ? 17.899 4.461 20.790 1.00 9.60 90 SER A CA 1
ATOM 696 C C . SER A 1 90 ? 18.866 3.993 21.861 1.00 8.47 90 SER A C 1
ATOM 697 O O . SER A 1 90 ? 18.645 2.970 22.517 1.00 7.70 90 SER A O 1
ATOM 700 N N . ILE A 1 91 ? 19.944 4.747 22.026 1.00 8.62 91 ILE A N 1
ATOM 701 C CA . ILE A 1 91 ? 20.939 4.441 23.039 1.00 9.12 91 ILE A CA 1
ATOM 702 C C . ILE A 1 91 ? 21.417 5.761 23.629 1.00 10.17 91 ILE A C 1
ATOM 703 O O . ILE A 1 91 ? 21.466 6.777 22.936 1.00 8.04 91 ILE A O 1
ATOM 708 N N . GLU A 1 92 ? 21.713 5.752 24.922 1.00 9.88 92 GLU A N 1
ATOM 709 C CA . GLU A 1 92 ? 22.230 6.932 25.590 1.00 11.60 92 GLU A CA 1
ATOM 710 C C . GLU A 1 92 ? 23.393 6.444 26.444 1.00 11.37 92 GLU A C 1
ATOM 711 O O . GLU A 1 92 ? 23.257 5.499 27.225 1.00 10.08 92 GLU A O 1
ATOM 717 N N . ILE A 1 93 ? 24.550 7.067 26.255 1.00 9.57 93 ILE A N 1
ATOM 718 C CA . ILE A 1 93 ? 25.757 6.684 26.972 1.00 9.68 93 ILE A CA 1
ATOM 719 C C . ILE A 1 93 ? 26.318 7.878 27.718 1.00 10.28 93 ILE A C 1
ATOM 720 O O . ILE A 1 93 ? 26.646 8.892 27.114 1.00 8.40 93 ILE A O 1
ATOM 725 N N . CYS A 1 94 ? 26.446 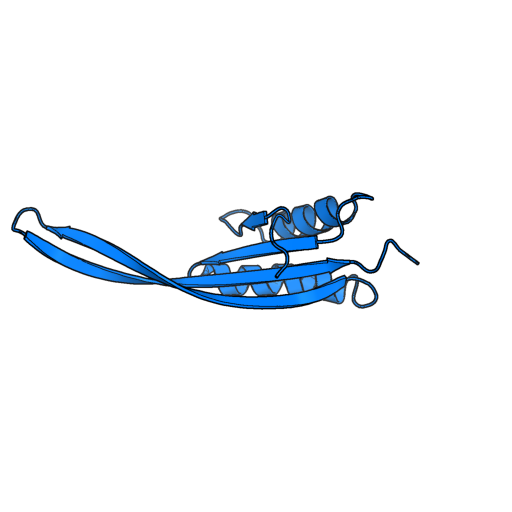7.758 29.029 1.00 10.83 94 CYS A N 1
ATOM 726 C CA . CYS A 1 94 ? 27.010 8.859 29.782 1.00 13.66 94 CYS A CA 1
ATOM 727 C C . CYS A 1 94 ? 28.484 8.635 30.052 1.00 14.82 94 CYS A C 1
ATOM 728 O O . CYS A 1 94 ? 28.869 7.600 30.596 1.00 14.73 94 CYS A O 1
ATOM 731 N N . LEU A 1 95 ? 29.301 9.609 29.663 1.00 14.36 95 LEU A N 1
ATOM 732 C CA . LEU A 1 95 ? 30.738 9.545 29.876 1.00 16.60 95 LEU A CA 1
ATOM 733 C C . LEU A 1 95 ? 31.090 10.540 30.976 1.00 20.13 95 LEU A C 1
ATOM 734 O O . LEU A 1 95 ? 30.620 11.680 30.961 1.00 18.37 95 LEU A O 1
ATOM 739 N N . GLU A 1 96 ? 31.902 10.107 31.934 1.00 21.11 96 GLU A N 1
ATOM 740 C CA . GLU A 1 96 ? 32.295 10.981 33.024 1.00 25.00 96 GLU A CA 1
ATOM 741 C C . GLU A 1 96 ? 33.812 11.001 33.168 1.00 27.04 96 GLU A C 1
ATOM 742 O O . GLU A 1 96 ? 34.469 9.955 33.165 1.00 26.06 96 GLU A O 1
ATOM 748 N N . LYS A 1 97 ? 34.359 12.205 33.281 1.00 29.54 97 LYS A N 1
ATOM 749 C CA . LYS A 1 97 ? 35.797 12.408 33.421 1.00 34.37 97 LYS A CA 1
ATOM 750 C C . LYS A 1 97 ? 36.172 12.457 34.909 1.00 37.37 97 LYS A C 1
ATOM 751 O O . LYS A 1 97 ? 35.403 1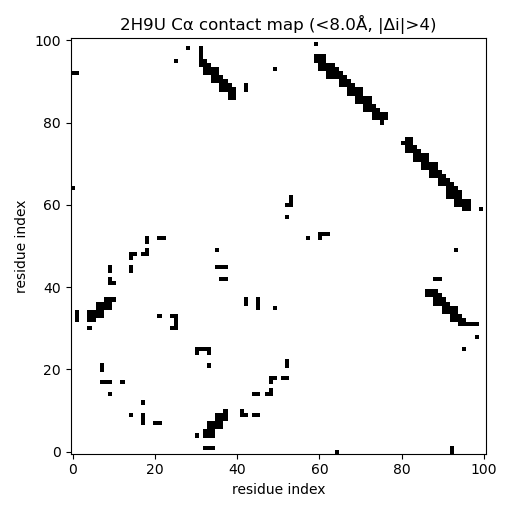2.969 35.723 1.00 36.81 97 LYS A O 1
ATOM 757 N N . ALA A 1 98 ? 37.344 11.923 35.257 1.00 40.63 98 ALA A N 1
ATOM 758 C CA . ALA A 1 98 ? 37.812 11.924 36.645 1.00 44.82 98 ALA A CA 1
ATOM 759 C C . ALA A 1 98 ? 37.850 13.336 37.227 1.00 47.82 98 ALA A C 1
ATOM 760 O O . ALA A 1 98 ? 38.184 14.283 36.523 1.00 48.07 98 ALA A O 1
ATOM 762 N N . GLY A 1 99 ? 37.508 13.455 38.515 1.00 51.57 99 GLY A N 1
ATOM 763 C CA . GLY A 1 99 ? 37.476 14.740 39.214 1.00 55.95 99 GLY A CA 1
ATOM 764 C C . GLY A 1 99 ? 37.797 15.918 38.310 1.00 59.09 99 GLY A C 1
ATOM 765 O O . GLY A 1 99 ? 36.926 16.691 37.926 1.00 59.91 99 GLY A O 1
ATOM 766 N N . GLU A 1 100 ? 39.066 16.047 37.944 1.00 61.78 100 GLU A N 1
ATOM 767 C CA . GLU A 1 100 ? 39.489 17.097 37.030 1.00 64.66 100 GLU A CA 1
ATOM 768 C C . GLU A 1 100 ? 40.564 16.569 36.074 1.00 66.19 100 GLU A C 1
ATOM 769 O O . GLU A 1 100 ? 40.323 16.463 34.878 1.00 66.66 100 GLU A O 1
ATOM 775 N N . SER A 1 101 ? 41.746 16.252 36.597 1.00 67.39 101 SER A N 1
ATOM 776 C CA . SER A 1 101 ? 42.830 15.709 35.784 1.00 68.63 101 SER A CA 1
ATOM 777 C C . SER A 1 101 ? 44.011 15.343 36.660 1.00 69.25 101 SER A C 1
ATOM 778 O O . SER A 1 101 ? 44.077 15.734 37.826 1.00 70.09 101 SER A O 1
ATOM 781 N N . ALA A 1 102 ? 44.920 14.564 36.083 1.00 69.93 102 ALA A N 1
ATOM 782 C CA . ALA A 1 102 ? 46.138 14.129 36.749 1.00 70.82 102 ALA A CA 1
ATOM 783 C C . ALA A 1 102 ? 46.657 12.821 36.196 1.00 70.77 102 ALA A C 1
ATOM 784 O O . ALA A 1 102 ? 45.883 12.118 35.513 1.00 71.07 102 ALA A O 1
#

Organism: Aeropyrum pernix (strain ATCC 700893 / DSM 11879 / JCM 9820 / NBRC 100138 / K1) (NCBI:txid272557)

Solvent-accessible surface area: 6947 Å² total; per-residue (Å²): 66,13,141,84,17,61,93,13,129,10,26,199,122,88,30,154,60,20,8,115,35,0,19,80,26,2,114,96,155,76,34,54,46,0,15,0,55,7,125,33,161,17,35,107,54,0,60,72,0,2,63,79,0,64,150,147,69,54,203,34,7,84,57,101,38,92,101,135,99,39,103,96,82,93,95,116,30,140,164,65,98,77,142,64,189,147,46,58,26,16,69,5,5,0,41,8,52,67,75,80,158

CATH classification: 3.30.110.20

Foldseek 3Di:
DCPPAAEQEQDDDDLVVSLCVVVVSCLDQPHFKYKYKYKAPCVVSSVVSVVVNCVVCVPFKDFPDKDKDKDWDWDADPVGDIDIDIMMMMMIMIGGHNGDD

Secondary structure (DSSP, 8-state):
--TT--EEE--SS-HHHHHHHHHHHHTSTT--EEEEEEETTHHHHHHHHHHHHHHHTTTTEEEEEEEEEEEEEEEE-TTS-EEEEEEEEEEEEEEE-SS--

InterPro domains:
  IPR002775 DNA/RNA-binding protein Alba-like [PF01918] (8-71)
  IPR013795 DNA/RNA-binding protein Alba [MF_01122] (4-97)
  IPR013795 DNA/RNA-binding protein Alba [PIRSF028732] (5-97)
  IPR013795 DNA/RNA-binding protein Alba [TIGR00285] (9-97)
  IPR036882 Alba-like domain superfamily [G3DSA:3.30.110.20] (1-102)
  IPR036882 Alba-like domain superfamily [SSF82704] (7-97)

Sequence (101 aa):
ACEGAPEVRIGRKPVMNYVLAILTTLMEQGTNQVVVKARGRNINRAVDAVEIVRKRFAKNIEIKDIKIDSQEIEVQTPEGQTRTRRVSSIEICLEKAGESA